Protein AF-A0A259MJJ1-F1 (afdb_monomer)

Secondary structure (DSSP, 8-state):
-EEE-TTS-EEE--GGGEEEEEEEEEE----SSS-TT---EEEEEEEEETTS-EEEEEHHHH-HHHHHHHHHHHHHHHGGGGGG-EEEES--HHHHHHHHHHHHHHHHTT-SS----STTHHHHHHHHHHHHS-EE--TTS--GGGS---------

Foldseek 3Di:
DWDQDPVRDTDDDDLLQFQEKEKEWDFDDDPVDDDPPDRDIKIWIWTAGNVRDIDIDICVVQPQVRVQVVVVVSLVVCVVVPPRYFYKYADDPVVLVVVVVVVVVVVVVVPPDDPDPCPPVCPVVVVNNVRRPIDTDDSVDDDPSRGDPPPPPPPD

Nearest PDB structures (foldseek):
  8wwc-assembly1_C  TM=3.555E-01  e=5.306E-02  synthetic construct
  5xdz-assembly1_B  TM=2.890E-01  e=6.889E-01  Danio rerio
  8chu-assembly1_A  TM=3.231E-01  e=2.048E+00  Homo sapiens
  3k44-assembly4_D  TM=4.635E-01  e=6.088E+00  Drosophila melanogaster
  8rdj-assembly1_C  TM=3.715E-01  e=3.420E+00  Sinapis alba

pLDDT: mean 71.38, std 16.47, range [35.72, 92.12]

Mean predicted aligned error: 11.44 Å

Structure (mmCIF, N/CA/C/O backbone):
data_AF-A0A259MJJ1-F1
#
_entry.id   AF-A0A259MJJ1-F1
#
loop_
_atom_site.group_PDB
_atom_site.id
_atom_site.type_symbol
_atom_site.label_atom_id
_atom_site.label_alt_id
_atom_site.label_comp_id
_atom_site.label_asym_id
_atom_site.label_entity_id
_atom_site.label_seq_id
_atom_site.pdbx_PDB_ins_code
_atom_site.Cartn_x
_atom_site.Cartn_y
_atom_site.Cartn_z
_atom_site.occupancy
_atom_site.B_iso_or_equiv
_atom_site.auth_seq_id
_atom_site.auth_comp_id
_atom_site.auth_asym_id
_atom_site.auth_atom_id
_atom_site.pdbx_PDB_model_num
ATOM 1 N N . MET A 1 1 ? -4.478 -10.445 13.476 1.00 61.88 1 MET A N 1
ATOM 2 C CA . MET A 1 1 ? -3.557 -10.811 12.379 1.00 61.88 1 MET A CA 1
ATOM 3 C C . MET A 1 1 ? -2.331 -11.440 13.010 1.00 61.88 1 MET A C 1
ATOM 5 O O . MET A 1 1 ? -1.870 -10.897 14.005 1.00 61.88 1 MET A O 1
ATOM 9 N N . CYS A 1 2 ? -1.877 -12.592 12.520 1.00 58.44 2 CYS A N 1
ATOM 10 C CA . CYS A 1 2 ? -0.657 -13.238 13.004 1.00 58.44 2 CYS A CA 1
ATOM 11 C C . CYS A 1 2 ? 0.483 -12.864 12.054 1.00 58.44 2 CYS A C 1
ATOM 13 O O . CYS A 1 2 ? 0.348 -13.081 10.852 1.00 58.44 2 CYS A O 1
ATOM 15 N N . PHE A 1 3 ? 1.551 -12.262 12.569 1.00 60.22 3 PHE A N 1
ATOM 16 C CA . PHE A 1 3 ? 2.788 -12.049 11.820 1.00 60.22 3 PHE A CA 1
ATOM 17 C C . PHE A 1 3 ? 3.810 -13.052 12.321 1.00 60.22 3 PHE A C 1
ATOM 19 O O . PHE A 1 3 ? 4.054 -13.102 13.524 1.00 60.22 3 PHE A O 1
ATOM 26 N N . VAL A 1 4 ? 4.393 -13.834 11.421 1.00 53.94 4 VAL A N 1
ATOM 27 C CA . VAL A 1 4 ? 5.519 -14.714 11.735 1.00 53.94 4 VAL A CA 1
ATOM 28 C C . VAL A 1 4 ? 6.764 -14.032 11.188 1.00 53.94 4 VAL A C 1
ATOM 30 O O . VAL A 1 4 ? 6.799 -13.694 10.007 1.00 53.94 4 VAL A O 1
ATOM 33 N N . ASN A 1 5 ? 7.740 -13.747 12.048 1.00 58.28 5 ASN A N 1
ATOM 34 C CA . ASN A 1 5 ? 9.033 -13.249 11.582 1.00 58.28 5 ASN A CA 1
ATOM 35 C C . ASN A 1 5 ? 9.926 -14.410 11.108 1.00 58.28 5 ASN A C 1
ATOM 37 O O . ASN A 1 5 ? 9.636 -15.574 11.377 1.00 58.28 5 ASN A O 1
ATOM 41 N N . GLU A 1 6 ? 11.048 -14.093 10.461 1.00 52.56 6 GLU A N 1
ATOM 42 C CA . GLU A 1 6 ? 12.028 -15.086 9.983 1.00 52.56 6 GLU A CA 1
ATOM 43 C C . GLU A 1 6 ? 12.601 -15.971 11.109 1.00 52.56 6 GLU A C 1
ATOM 45 O O . GLU A 1 6 ? 13.047 -17.084 10.863 1.00 52.56 6 GLU A O 1
ATOM 50 N N . GLY A 1 7 ? 12.520 -15.523 12.367 1.00 56.09 7 GLY A N 1
ATOM 51 C CA . GLY A 1 7 ? 12.887 -16.300 13.554 1.00 56.09 7 GLY A CA 1
ATOM 52 C C . GLY A 1 7 ? 11.782 -17.217 14.097 1.00 56.09 7 GLY A C 1
ATOM 53 O O . GLY A 1 7 ? 11.883 -17.653 15.244 1.00 56.09 7 GLY A O 1
ATOM 54 N N . GLY A 1 8 ? 10.698 -17.449 13.348 1.00 53.09 8 GLY A N 1
ATOM 55 C CA . GLY A 1 8 ? 9.585 -18.322 13.744 1.00 53.09 8 GLY A CA 1
ATOM 56 C C . GLY A 1 8 ? 8.708 -17.771 14.874 1.00 53.09 8 GLY A C 1
ATOM 57 O O . GLY A 1 8 ? 7.828 -18.470 15.379 1.00 53.09 8 GLY A O 1
ATOM 58 N N . ARG A 1 9 ? 8.912 -16.516 15.293 1.00 53.12 9 ARG A N 1
ATOM 59 C CA . ARG A 1 9 ? 8.113 -15.894 16.351 1.00 53.12 9 ARG A CA 1
ATOM 60 C C . ARG A 1 9 ? 6.836 -15.332 15.751 1.00 53.12 9 ARG A C 1
ATOM 62 O O . ARG A 1 9 ? 6.870 -14.414 14.932 1.00 53.12 9 ARG A O 1
ATOM 69 N N . SER A 1 10 ? 5.710 -15.874 16.197 1.00 64.06 10 SER A N 1
ATOM 70 C CA . SER A 1 10 ? 4.382 -15.388 15.851 1.00 64.06 10 SER A CA 1
ATOM 71 C C . SER A 1 10 ? 3.934 -14.295 16.820 1.00 64.06 10 SER A C 1
ATOM 73 O O . SER A 1 10 ? 3.793 -14.545 18.018 1.00 64.06 10 SER A O 1
ATOM 75 N N . ALA A 1 11 ? 3.655 -13.099 16.315 1.00 63.25 11 ALA A N 1
ATOM 76 C CA . ALA A 1 11 ? 3.008 -12.039 17.075 1.00 63.25 11 ALA A CA 1
ATOM 77 C C . ALA A 1 11 ? 1.569 -11.856 16.582 1.00 63.25 11 ALA A C 1
ATOM 79 O O . ALA A 1 11 ? 1.322 -11.562 15.408 1.00 63.25 11 ALA A O 1
ATOM 80 N N . VAL A 1 12 ? 0.600 -12.007 17.489 1.00 73.62 12 VAL A N 1
ATOM 81 C CA . VAL A 1 12 ? -0.801 -11.693 17.199 1.00 73.62 12 VAL A CA 1
ATOM 82 C C . VAL A 1 12 ? -1.029 -10.212 17.458 1.00 73.62 12 VAL A C 1
ATOM 84 O O . VAL A 1 12 ? -1.004 -9.741 18.593 1.00 73.62 12 VAL A O 1
ATOM 87 N N . MET A 1 13 ? -1.282 -9.466 16.388 1.00 78.19 13 MET A N 1
ATOM 88 C CA . MET A 1 13 ? -1.592 -8.047 16.460 1.00 78.19 13 MET A CA 1
ATOM 89 C C . MET A 1 13 ? -3.092 -7.809 16.230 1.00 78.19 13 MET A C 1
ATOM 91 O O . MET A 1 13 ? -3.643 -8.262 15.211 1.00 78.19 13 MET A O 1
ATOM 95 N N . PRO A 1 14 ? -3.776 -7.076 17.129 1.00 81.31 14 PRO A N 1
ATOM 96 C CA . PRO A 1 14 ? -5.159 -6.680 16.914 1.00 81.31 14 PRO A CA 1
ATOM 97 C C . PRO A 1 14 ? -5.252 -5.593 15.834 1.00 81.31 14 PRO A C 1
ATOM 99 O O . PRO A 1 14 ? -4.477 -4.636 15.818 1.00 81.31 14 PRO A O 1
ATOM 102 N N . PHE A 1 15 ? -6.249 -5.705 14.951 1.00 81.81 15 PHE A N 1
ATOM 103 C CA . PHE A 1 15 ? -6.476 -4.747 13.859 1.00 81.81 15 PHE A CA 1
ATOM 104 C C . PHE A 1 15 ? -6.764 -3.320 14.354 1.00 81.81 15 PHE A C 1
ATOM 106 O O . PHE A 1 15 ? -6.472 -2.357 13.653 1.00 81.81 15 PHE A O 1
ATOM 113 N N . SER A 1 16 ? -7.266 -3.167 15.584 1.00 81.56 16 SER A N 1
ATOM 114 C CA . SER A 1 16 ? -7.509 -1.870 16.229 1.00 81.56 16 SER A CA 1
ATOM 115 C C . SER A 1 16 ? -6.242 -1.033 16.447 1.00 81.56 16 SER A C 1
ATOM 117 O O . SER A 1 16 ? -6.337 0.188 16.583 1.00 81.56 16 SER A O 1
ATOM 119 N N . ARG A 1 17 ? -5.053 -1.655 16.455 1.00 85.00 17 ARG A N 1
ATOM 120 C CA . ARG A 1 17 ? -3.769 -0.939 16.544 1.00 85.00 17 ARG A CA 1
ATOM 121 C C . ARG A 1 17 ? -3.358 -0.284 15.226 1.00 85.00 17 ARG A C 1
ATOM 123 O O . ARG A 1 17 ? -2.512 0.608 15.244 1.00 85.00 17 ARG A O 1
ATOM 130 N N . ILE A 1 18 ? -3.950 -0.675 14.097 1.00 87.50 18 ILE A N 1
ATOM 131 C CA . ILE A 1 18 ? -3.617 -0.121 12.782 1.00 87.50 18 ILE A CA 1
ATOM 132 C C . ILE A 1 18 ? -4.275 1.253 12.636 1.00 87.50 18 ILE A C 1
ATOM 134 O O . ILE A 1 18 ? -5.495 1.389 12.677 1.00 87.50 18 ILE A O 1
ATOM 138 N N . ARG A 1 19 ? -3.460 2.291 12.441 1.00 90.06 19 ARG A N 1
ATOM 139 C CA . ARG A 1 19 ? -3.911 3.674 12.207 1.00 90.06 19 ARG A CA 1
ATOM 140 C C . ARG A 1 19 ? -3.816 4.092 10.746 1.00 90.06 19 ARG A C 1
ATOM 142 O O . ARG A 1 19 ? -4.464 5.059 10.339 1.00 90.06 19 ARG A O 1
ATOM 149 N N . GLY A 1 20 ? -3.008 3.403 9.952 1.00 88.75 20 GLY A N 1
ATOM 150 C CA . GLY A 1 20 ? -2.884 3.700 8.535 1.00 88.75 20 GLY A CA 1
ATOM 151 C C . GLY A 1 20 ? -2.398 2.517 7.725 1.00 88.75 20 GLY A C 1
ATOM 152 O O . GLY A 1 20 ? -1.648 1.684 8.224 1.00 88.75 20 GLY A O 1
ATOM 153 N N . VAL A 1 21 ? -2.831 2.497 6.472 1.00 90.38 21 VAL A N 1
ATOM 154 C CA . VAL A 1 21 ? -2.387 1.559 5.446 1.00 90.38 21 VAL A CA 1
ATOM 155 C C . VAL A 1 21 ? -1.919 2.390 4.264 1.00 90.38 21 VAL A C 1
ATOM 157 O O . VAL A 1 21 ? -2.668 3.244 3.770 1.00 90.38 21 VAL A O 1
ATOM 160 N N . ARG A 1 22 ? -0.685 2.160 3.826 1.00 92.12 22 ARG A N 1
ATOM 161 C CA . ARG A 1 22 ? -0.156 2.711 2.588 1.00 92.12 22 ARG A CA 1
ATOM 162 C C . ARG A 1 22 ? 0.204 1.592 1.622 1.00 92.12 22 ARG A C 1
ATOM 164 O O . ARG A 1 22 ? 0.862 0.644 2.017 1.00 92.12 22 ARG A O 1
ATOM 171 N N . LEU A 1 23 ? -0.200 1.749 0.367 1.00 91.38 23 LEU A N 1
ATOM 172 C CA . LEU A 1 23 ? 0.197 0.878 -0.737 1.00 91.38 23 LEU A CA 1
ATOM 173 C C . LEU A 1 23 ? 1.050 1.678 -1.723 1.00 91.38 23 LEU A C 1
ATOM 175 O O . LEU A 1 23 ? 0.682 2.811 -2.032 1.00 91.38 23 LEU A O 1
ATOM 179 N N . PHE A 1 24 ? 2.153 1.126 -2.207 1.00 89.81 24 PHE A N 1
ATOM 180 C CA . PHE A 1 24 ? 3.000 1.731 -3.243 1.00 89.81 24 PHE A CA 1
ATOM 181 C C . PHE A 1 24 ? 3.746 0.634 -4.009 1.00 89.81 24 PHE A C 1
ATOM 183 O O . PHE A 1 24 ? 3.685 -0.530 -3.614 1.00 89.81 24 PHE A O 1
ATOM 190 N N . CYS A 1 25 ? 4.403 0.976 -5.111 1.00 85.31 25 CYS A N 1
ATOM 191 C CA . CYS A 1 25 ? 5.206 0.033 -5.882 1.00 85.31 25 CYS A CA 1
ATOM 192 C C . CYS A 1 25 ? 6.563 0.644 -6.221 1.00 85.31 25 CYS A C 1
ATOM 194 O O . CYS A 1 25 ? 6.680 1.854 -6.380 1.00 85.31 25 CYS A O 1
ATOM 196 N N . GLU A 1 26 ? 7.586 -0.184 -6.343 1.00 79.44 26 GLU A N 1
ATOM 197 C CA . GLU A 1 26 ? 8.892 0.233 -6.848 1.00 79.44 26 GLU A CA 1
ATOM 198 C C . GLU A 1 26 ? 9.314 -0.742 -7.940 1.00 79.44 26 GLU A C 1
ATOM 200 O O . GLU A 1 26 ? 8.991 -1.930 -7.894 1.00 79.44 26 GLU A O 1
ATOM 205 N N . GLU A 1 27 ? 9.996 -0.236 -8.955 1.00 72.31 27 GLU A N 1
ATOM 206 C CA . GLU A 1 27 ? 10.603 -1.081 -9.974 1.00 72.31 27 GLU A CA 1
ATOM 207 C C . GLU A 1 27 ? 11.938 -1.581 -9.420 1.00 72.31 27 GLU A C 1
ATOM 209 O O . GLU A 1 27 ? 12.784 -0.778 -9.028 1.00 72.31 27 GLU A O 1
ATOM 214 N N . SER A 1 28 ? 12.110 -2.904 -9.335 1.00 60.72 28 SER A N 1
ATOM 215 C CA . SER A 1 28 ? 13.415 -3.487 -9.018 1.00 60.72 28 SER A CA 1
ATOM 216 C C . SER A 1 28 ? 14.394 -3.100 -10.122 1.00 60.72 28 SER A C 1
ATOM 218 O O . SER A 1 28 ? 14.044 -3.204 -11.299 1.00 60.72 28 SER A O 1
ATOM 220 N N . GLU A 1 29 ? 15.593 -2.648 -9.742 1.00 53.16 29 GLU A N 1
ATOM 221 C CA . GLU A 1 29 ? 16.610 -2.135 -10.662 1.00 53.16 29 GLU A CA 1
ATOM 222 C C . GLU A 1 29 ? 16.749 -3.001 -11.918 1.00 53.16 29 GLU A C 1
ATOM 224 O O . GLU A 1 29 ? 16.855 -4.228 -11.851 1.00 53.16 29 GLU A O 1
ATOM 229 N N . ARG A 1 30 ? 16.766 -2.316 -13.069 1.00 47.28 30 ARG A N 1
ATOM 230 C CA . ARG A 1 30 ? 17.137 -2.862 -14.373 1.00 47.28 30 ARG A CA 1
ATOM 231 C C . ARG A 1 30 ? 18.449 -3.629 -14.218 1.00 47.28 30 ARG A C 1
ATOM 233 O O . ARG A 1 30 ? 19.513 -3.015 -14.142 1.00 47.28 30 ARG A O 1
ATOM 240 N N . SER A 1 31 ? 18.415 -4.960 -14.249 1.00 38.47 31 SER A N 1
ATOM 241 C CA . SER A 1 31 ? 19.603 -5.689 -14.673 1.00 38.47 31 SER A CA 1
ATOM 242 C C . SER A 1 31 ? 19.892 -5.221 -16.099 1.00 38.47 31 SER A C 1
ATOM 244 O O . SER A 1 31 ? 19.099 -5.462 -17.005 1.00 38.47 31 SER A O 1
ATOM 246 N N . ASN A 1 32 ? 21.010 -4.516 -16.299 1.00 40.31 32 ASN A N 1
ATOM 247 C CA . ASN A 1 32 ? 21.452 -3.950 -17.587 1.00 40.31 32 ASN A CA 1
ATOM 248 C C . ASN A 1 32 ? 21.640 -4.990 -18.712 1.00 40.31 32 ASN A C 1
ATOM 250 O O . ASN A 1 32 ? 22.036 -4.647 -19.821 1.00 40.31 32 ASN A O 1
ATOM 254 N N . TYR A 1 33 ? 21.322 -6.252 -18.447 1.00 39.75 33 TYR A N 1
ATOM 255 C CA . TYR A 1 33 ? 21.268 -7.339 -19.399 1.00 39.75 33 TYR A CA 1
ATOM 256 C C . TYR A 1 33 ? 19.994 -8.129 -19.101 1.00 39.75 33 TYR A C 1
ATOM 258 O O . TYR A 1 33 ? 19.923 -8.760 -18.053 1.00 39.75 33 TYR A O 1
ATOM 266 N N . ILE A 1 34 ? 18.999 -8.028 -19.990 1.00 40.66 34 ILE A N 1
ATOM 267 C CA . ILE A 1 34 ? 17.888 -8.959 -20.292 1.00 40.66 34 ILE A CA 1
ATOM 268 C C . ILE A 1 34 ? 16.623 -8.157 -20.663 1.00 40.66 34 ILE A C 1
ATOM 270 O O . ILE A 1 34 ? 16.281 -7.146 -20.062 1.00 40.66 34 ILE A O 1
ATOM 274 N N . SER A 1 35 ? 16.006 -8.609 -21.753 1.00 39.47 35 SER A N 1
ATOM 275 C CA . SER A 1 35 ? 14.768 -8.213 -22.427 1.00 39.47 35 SER A CA 1
ATOM 276 C C . SER A 1 35 ? 13.779 -7.306 -21.672 1.00 39.47 35 SER A C 1
ATOM 278 O O . SER A 1 35 ? 13.393 -7.573 -20.540 1.00 39.47 35 SER A O 1
ATOM 280 N N . ARG A 1 36 ? 13.238 -6.309 -22.398 1.00 43.78 36 ARG A N 1
ATOM 281 C CA . ARG A 1 36 ? 12.165 -5.350 -22.022 1.00 43.78 36 ARG A CA 1
ATOM 282 C C . ARG A 1 36 ? 10.874 -5.952 -21.410 1.00 43.78 36 ARG A C 1
ATOM 284 O O . ARG A 1 36 ? 9.956 -5.199 -21.113 1.00 43.78 36 ARG A O 1
ATOM 291 N N . GLY A 1 37 ? 10.774 -7.272 -21.248 1.00 42.84 37 GLY A N 1
ATOM 292 C CA . GLY A 1 37 ? 9.612 -7.969 -20.687 1.00 42.84 37 GLY A CA 1
ATOM 293 C C . GLY A 1 37 ? 9.650 -8.209 -19.172 1.00 42.84 37 GLY A C 1
ATOM 294 O O . GLY A 1 37 ? 8.594 -8.450 -18.598 1.00 42.84 37 GLY A O 1
ATOM 295 N N . ASP A 1 38 ? 10.813 -8.096 -18.516 1.00 44.47 38 ASP A N 1
ATOM 296 C CA . ASP A 1 38 ? 11.005 -8.584 -17.136 1.00 44.47 38 ASP A CA 1
ATOM 297 C C . ASP A 1 38 ? 11.325 -7.477 -16.113 1.00 44.47 38 ASP A C 1
ATOM 299 O O . ASP A 1 38 ? 12.065 -7.688 -15.150 1.00 44.47 38 ASP A O 1
ATOM 303 N N . ILE A 1 39 ? 10.756 -6.275 -16.271 1.00 54.69 39 ILE A N 1
ATOM 304 C CA . ILE A 1 39 ? 10.800 -5.280 -15.186 1.00 54.69 39 ILE A CA 1
ATOM 305 C C . ILE A 1 39 ? 9.933 -5.815 -14.041 1.00 54.69 39 ILE A C 1
ATOM 307 O O . ILE A 1 39 ? 8.700 -5.805 -14.095 1.00 54.69 39 ILE A O 1
ATOM 311 N N . SER A 1 40 ? 10.576 -6.330 -12.994 1.00 64.75 40 SER A N 1
ATOM 312 C CA . SER A 1 40 ? 9.864 -6.849 -11.832 1.00 64.75 40 SER A CA 1
ATOM 313 C C . SER A 1 40 ? 9.428 -5.692 -10.928 1.00 64.75 40 SER A C 1
ATOM 315 O O . SER A 1 40 ? 10.174 -5.178 -10.098 1.00 64.75 40 SER A O 1
ATOM 317 N N . THR A 1 41 ? 8.179 -5.255 -11.095 1.00 74.62 41 THR A N 1
ATOM 318 C CA . THR A 1 41 ? 7.542 -4.331 -10.151 1.00 74.62 41 THR A CA 1
ATOM 319 C C . THR A 1 41 ? 7.322 -5.038 -8.814 1.00 74.62 41 THR A C 1
ATOM 321 O O . THR A 1 41 ? 6.644 -6.072 -8.738 1.00 74.62 41 THR A O 1
ATOM 324 N N . ILE A 1 42 ? 7.880 -4.473 -7.747 1.00 82.62 42 ILE A N 1
ATOM 325 C CA . ILE A 1 42 ? 7.677 -4.912 -6.370 1.00 82.62 42 ILE A CA 1
ATOM 326 C C . ILE A 1 42 ? 6.577 -4.049 -5.756 1.00 82.62 42 ILE A C 1
ATOM 328 O O . ILE A 1 42 ? 6.635 -2.822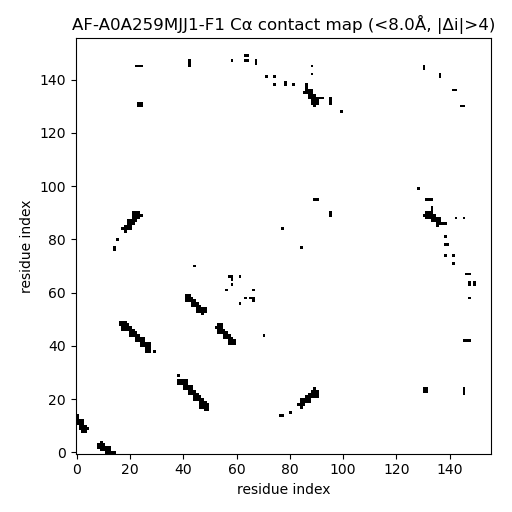 -5.777 1.00 82.62 42 ILE A O 1
ATOM 332 N N . PHE A 1 43 ? 5.560 -4.691 -5.191 1.00 85.69 43 PHE A N 1
ATOM 333 C CA . PHE A 1 43 ? 4.454 -4.021 -4.514 1.00 85.69 43 PHE A CA 1
ATOM 334 C C . PHE A 1 43 ? 4.684 -4.034 -3.008 1.00 85.69 43 PHE A C 1
ATOM 336 O O . PHE A 1 43 ? 5.085 -5.052 -2.444 1.00 85.69 43 PHE A O 1
ATOM 343 N N . PHE A 1 44 ? 4.387 -2.917 -2.354 1.00 87.75 44 PHE A N 1
ATOM 344 C CA . PHE A 1 44 ? 4.613 -2.716 -0.931 1.00 87.75 44 PHE A CA 1
ATOM 345 C C . PHE A 1 44 ? 3.341 -2.303 -0.200 1.00 87.75 44 PHE A C 1
ATOM 347 O O . PHE A 1 44 ? 2.577 -1.445 -0.653 1.00 87.75 44 PHE A O 1
ATOM 354 N N . CYS A 1 45 ? 3.163 -2.876 0.988 1.00 89.88 45 CYS A N 1
ATOM 355 C CA . CYS A 1 45 ? 2.125 -2.527 1.941 1.00 89.88 45 CYS A CA 1
ATOM 356 C C . CYS A 1 45 ? 2.773 -2.087 3.261 1.00 89.88 45 CYS A C 1
ATOM 358 O O . CYS A 1 45 ? 3.311 -2.901 4.009 1.00 89.88 45 CYS A O 1
ATOM 360 N N . GLU A 1 46 ? 2.692 -0.793 3.564 1.00 91.19 46 GLU A N 1
ATOM 361 C CA . GLU A 1 46 ? 3.136 -0.195 4.825 1.00 91.19 46 GLU A CA 1
ATOM 362 C C . GLU A 1 46 ? 1.938 -0.072 5.782 1.00 91.19 46 GLU A C 1
ATOM 364 O O . GLU A 1 46 ? 0.959 0.633 5.512 1.00 91.19 46 GLU A O 1
ATOM 369 N N . LEU A 1 47 ? 2.023 -0.732 6.934 1.00 90.44 47 LEU A N 1
ATOM 370 C CA . LEU A 1 47 ? 1.065 -0.623 8.030 1.00 90.44 47 LEU A CA 1
ATOM 371 C C . LEU A 1 47 ? 1.640 0.284 9.107 1.00 90.44 47 LEU A C 1
ATOM 373 O O . LEU A 1 47 ? 2.705 0.013 9.658 1.00 90.44 47 LEU A O 1
ATOM 377 N N . ARG A 1 48 ? 0.912 1.344 9.452 1.00 89.75 48 ARG A N 1
ATOM 378 C CA . ARG A 1 48 ? 1.290 2.250 10.538 1.00 89.75 48 ARG A CA 1
ATOM 379 C C . ARG A 1 48 ? 0.474 1.952 11.783 1.00 89.75 48 ARG A C 1
ATOM 381 O O . ARG A 1 48 ? -0.758 2.044 11.754 1.00 89.75 48 ARG A O 1
ATOM 388 N N . LEU A 1 49 ? 1.164 1.662 12.876 1.00 89.62 49 LEU A N 1
ATOM 389 C CA . LEU A 1 49 ? 0.572 1.297 14.154 1.00 89.62 49 LEU A CA 1
ATOM 390 C C . LEU A 1 49 ? 0.398 2.503 15.088 1.00 89.62 49 LEU A C 1
ATOM 392 O O . LEU A 1 49 ? 0.879 3.617 14.840 1.00 89.62 49 LEU A O 1
ATOM 396 N N . SER A 1 50 ? -0.366 2.298 16.159 1.00 86.31 50 SER A N 1
ATOM 397 C CA . SER A 1 50 ? -0.709 3.325 17.143 1.00 86.31 50 SER A CA 1
ATOM 398 C C . SER A 1 50 ? 0.470 3.837 17.961 1.00 86.31 50 SER A C 1
ATOM 400 O O . SER A 1 50 ? 0.480 5.009 18.338 1.00 86.31 50 SER A O 1
ATOM 402 N N . ASP A 1 51 ? 1.449 2.974 18.187 1.00 87.69 51 ASP A N 1
ATOM 403 C CA . ASP A 1 51 ? 2.719 3.195 18.886 1.00 87.69 51 ASP A CA 1
ATOM 404 C C . ASP A 1 51 ? 3.809 3.795 17.979 1.00 87.69 51 ASP A C 1
ATOM 406 O O . ASP A 1 51 ? 4.968 3.873 18.367 1.00 87.69 51 ASP A O 1
ATOM 410 N N . ARG A 1 52 ? 3.433 4.265 16.780 1.00 83.06 52 ARG A N 1
ATOM 411 C CA . ARG A 1 52 ? 4.333 4.790 15.739 1.00 83.06 52 ARG A CA 1
ATOM 412 C C . ARG A 1 52 ? 5.229 3.740 15.082 1.00 83.06 52 ARG A C 1
ATOM 414 O O . ARG A 1 52 ? 6.002 4.129 14.209 1.00 83.06 52 ARG A O 1
ATOM 421 N N . GLN A 1 53 ? 5.084 2.456 15.403 1.00 87.38 53 GLN A N 1
ATOM 422 C CA . GLN A 1 53 ? 5.767 1.402 14.662 1.00 87.38 53 GLN A CA 1
ATOM 423 C C . GLN A 1 53 ? 5.203 1.282 13.240 1.00 87.38 53 GLN A C 1
ATOM 425 O O . GLN A 1 53 ? 4.032 1.591 12.970 1.00 87.38 53 GLN A O 1
ATOM 430 N N . THR A 1 54 ? 6.057 0.849 12.319 1.00 87.31 54 THR A N 1
ATOM 431 C CA . THR A 1 54 ? 5.717 0.623 10.914 1.00 87.31 54 THR A CA 1
ATOM 432 C C . THR A 1 54 ? 6.109 -0.786 10.517 1.00 87.31 54 THR A C 1
ATOM 434 O O . THR A 1 54 ? 7.258 -1.175 10.697 1.00 87.31 54 THR A O 1
ATOM 437 N N . ILE A 1 55 ? 5.156 -1.531 9.965 1.00 87.25 55 ILE A N 1
ATOM 438 C CA . ILE A 1 55 ? 5.392 -2.854 9.383 1.00 87.25 55 ILE A CA 1
ATOM 439 C C . ILE A 1 55 ? 5.366 -2.686 7.868 1.00 87.25 55 ILE A C 1
ATOM 441 O O . ILE A 1 55 ? 4.411 -2.116 7.338 1.00 87.25 55 ILE A O 1
ATOM 445 N N . LEU A 1 56 ? 6.398 -3.169 7.183 1.00 86.38 56 LEU A N 1
ATOM 446 C CA . LEU A 1 56 ? 6.487 -3.155 5.727 1.00 86.38 56 LEU A CA 1
ATOM 447 C C . LEU A 1 56 ? 6.396 -4.587 5.206 1.00 86.38 56 LEU A C 1
ATOM 449 O O . LEU A 1 56 ? 7.097 -5.470 5.690 1.00 86.38 56 LEU A O 1
ATOM 453 N N . LEU A 1 57 ? 5.526 -4.805 4.227 1.00 85.38 57 LEU A N 1
ATOM 454 C CA . LEU A 1 57 ? 5.349 -6.086 3.552 1.00 85.38 57 LEU A CA 1
ATOM 455 C C . LEU A 1 57 ? 5.580 -5.879 2.062 1.00 85.38 57 LEU A C 1
ATOM 457 O O . LEU A 1 57 ? 5.010 -4.948 1.493 1.00 85.38 57 LEU A O 1
ATOM 461 N N . SER A 1 58 ? 6.381 -6.739 1.439 1.00 84.00 58 SER A N 1
ATOM 462 C CA . SER A 1 58 ? 6.672 -6.683 0.006 1.00 84.00 58 SER A CA 1
ATOM 463 C C . SER A 1 58 ? 6.129 -7.916 -0.719 1.00 84.00 58 SER A C 1
ATOM 465 O O . SER A 1 58 ? 6.093 -9.023 -0.173 1.00 84.00 58 SER A O 1
ATOM 467 N N . SER A 1 59 ? 5.724 -7.742 -1.976 1.00 80.38 59 SER A N 1
ATOM 468 C CA . SER A 1 59 ? 5.285 -8.848 -2.831 1.00 80.38 59 SER A CA 1
ATOM 469 C C . SER A 1 59 ? 6.411 -9.816 -3.181 1.00 80.38 59 SER A C 1
ATOM 471 O O . SER A 1 59 ? 6.124 -10.942 -3.572 1.00 80.38 59 SER A O 1
ATOM 473 N N . ASN A 1 60 ? 7.671 -9.391 -3.061 1.00 77.06 60 ASN A N 1
ATOM 474 C CA . ASN A 1 60 ? 8.829 -10.249 -3.296 1.00 77.06 60 ASN A CA 1
ATOM 475 C C . ASN A 1 60 ? 8.976 -11.300 -2.182 1.00 77.06 60 ASN A C 1
ATOM 477 O O . ASN A 1 60 ? 9.192 -12.471 -2.458 1.00 77.06 60 ASN A O 1
ATOM 481 N N . MET A 1 61 ? 8.761 -10.898 -0.925 1.00 68.38 61 MET A N 1
ATOM 482 C CA . MET A 1 61 ? 8.833 -11.806 0.228 1.00 68.38 61 MET A CA 1
ATOM 483 C C . MET A 1 61 ? 7.633 -12.755 0.311 1.00 68.38 61 MET A C 1
ATOM 485 O O . MET A 1 61 ? 7.784 -13.912 0.683 1.00 68.38 61 MET A O 1
ATOM 489 N N . ALA A 1 62 ? 6.432 -12.264 -0.007 1.00 63.09 62 ALA A N 1
ATOM 490 C CA . ALA A 1 62 ? 5.206 -13.049 0.123 1.00 63.09 62 ALA A CA 1
ATOM 491 C C . ALA A 1 62 ? 4.830 -13.826 -1.150 1.00 63.09 62 ALA A C 1
ATOM 493 O O . ALA A 1 62 ? 4.051 -14.765 -1.072 1.00 63.09 62 ALA A O 1
ATOM 494 N N . GLY A 1 63 ? 5.326 -13.433 -2.325 1.00 74.00 63 GLY A N 1
ATOM 495 C CA . GLY A 1 63 ? 4.775 -13.853 -3.614 1.00 74.00 63 GLY A CA 1
ATOM 496 C C . GLY A 1 63 ? 3.557 -13.012 -4.030 1.00 74.00 63 GLY A C 1
ATOM 497 O O . GLY A 1 63 ? 2.768 -12.547 -3.204 1.00 74.00 63 GLY A O 1
ATOM 498 N N . ARG A 1 64 ? 3.388 -12.796 -5.344 1.00 76.62 64 ARG A N 1
ATOM 499 C CA . ARG A 1 64 ? 2.385 -11.865 -5.910 1.00 76.62 64 ARG A CA 1
ATOM 500 C C . ARG A 1 64 ? 0.939 -12.203 -5.521 1.00 76.62 64 ARG A C 1
ATOM 502 O O . ARG A 1 64 ? 0.192 -11.310 -5.125 1.00 76.62 64 ARG A O 1
ATOM 509 N N . TYR A 1 65 ? 0.564 -13.480 -5.603 1.00 78.56 65 TYR A N 1
ATOM 510 C CA . TYR A 1 65 ? -0.778 -13.965 -5.258 1.00 78.56 65 TYR A CA 1
ATOM 511 C C . TYR A 1 65 ? -1.096 -1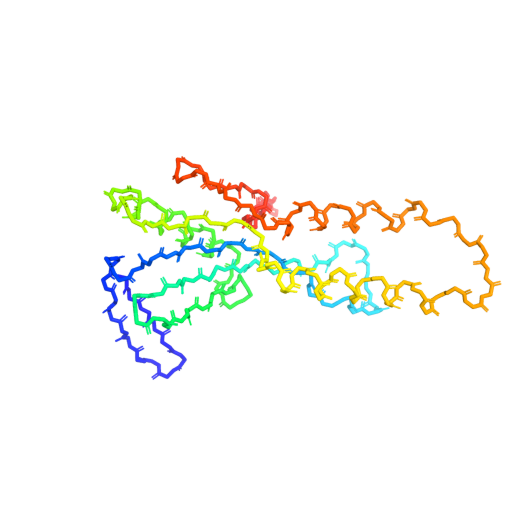3.756 -3.776 1.00 78.56 65 TYR A C 1
ATOM 513 O O . TYR A 1 65 ? -2.057 -13.073 -3.432 1.00 78.56 65 TYR A O 1
ATOM 521 N N . LEU A 1 66 ? -0.218 -14.254 -2.902 1.00 78.81 66 LEU A N 1
ATOM 522 C CA . LEU A 1 66 ? -0.381 -14.156 -1.452 1.00 78.81 66 LEU A CA 1
ATOM 523 C C . LEU A 1 66 ? -0.393 -12.700 -0.977 1.00 78.81 66 LEU A C 1
ATOM 525 O O . LEU A 1 66 ? -1.170 -12.347 -0.092 1.00 78.81 66 LEU A O 1
ATOM 529 N N . TYR A 1 67 ? 0.410 -11.832 -1.597 1.00 83.75 67 TYR A N 1
ATOM 530 C CA . TYR A 1 67 ? 0.374 -10.397 -1.328 1.00 83.75 67 TYR A CA 1
ATOM 531 C C . TYR A 1 67 ? -0.990 -9.783 -1.669 1.00 83.75 67 TYR A C 1
ATOM 533 O O . TYR A 1 67 ? -1.554 -9.032 -0.867 1.00 83.75 67 TYR A O 1
ATOM 541 N N . ARG A 1 68 ? -1.546 -10.102 -2.843 1.00 84.12 68 ARG A N 1
ATOM 542 C CA . ARG A 1 68 ? -2.854 -9.589 -3.269 1.00 84.12 68 ARG A CA 1
ATOM 543 C C . ARG A 1 68 ? -3.960 -10.035 -2.316 1.00 84.12 68 ARG A C 1
ATOM 545 O O . ARG A 1 68 ? -4.719 -9.183 -1.846 1.00 84.12 68 ARG A O 1
ATOM 552 N N . ASP A 1 69 ? -4.008 -11.322 -1.988 1.00 85.00 69 ASP A N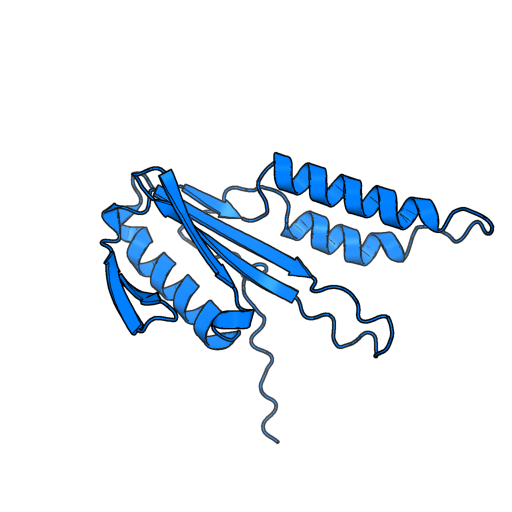 1
ATOM 553 C CA . ASP A 1 69 ? -5.005 -11.882 -1.071 1.00 85.00 69 ASP A CA 1
ATOM 554 C C . ASP A 1 69 ? -4.871 -11.272 0.325 1.00 85.00 69 ASP A C 1
ATOM 556 O O . ASP A 1 69 ? -5.862 -10.856 0.933 1.00 85.00 69 ASP A O 1
ATOM 560 N N . PHE A 1 70 ? -3.636 -11.110 0.805 1.00 86.25 70 PHE A N 1
ATOM 561 C CA . PHE A 1 70 ? -3.352 -10.438 2.067 1.00 86.25 70 PHE A CA 1
ATOM 562 C C . PHE A 1 70 ? -3.896 -9.004 2.089 1.00 86.25 70 PHE A C 1
ATOM 564 O O . PHE A 1 70 ? -4.599 -8.628 3.030 1.00 86.25 70 PHE A O 1
ATOM 571 N N . VAL A 1 71 ? -3.603 -8.192 1.066 1.00 87.38 71 VAL A N 1
ATOM 572 C CA . VAL A 1 71 ? -4.041 -6.786 1.014 1.00 87.38 71 VAL A CA 1
ATOM 573 C C . VAL A 1 71 ? -5.565 -6.686 0.939 1.00 87.38 71 VAL A C 1
ATOM 575 O O . VAL A 1 71 ? -6.154 -5.807 1.585 1.00 87.38 71 VAL A O 1
ATOM 578 N N . GLN A 1 72 ? -6.211 -7.583 0.191 1.00 88.19 72 GLN A N 1
ATOM 579 C CA . GLN A 1 72 ? -7.669 -7.646 0.089 1.00 88.19 72 GLN A CA 1
ATOM 580 C C . GLN A 1 72 ? -8.314 -8.037 1.425 1.00 88.19 72 GLN A C 1
ATOM 582 O O . GLN A 1 72 ? -9.210 -7.331 1.899 1.00 88.19 72 GLN A O 1
ATOM 587 N N . LEU A 1 73 ? -7.820 -9.092 2.078 1.00 86.81 73 LEU A N 1
ATOM 588 C CA . LEU A 1 73 ? -8.299 -9.530 3.392 1.00 86.81 73 LEU A CA 1
ATOM 589 C C . LEU A 1 73 ? -8.077 -8.457 4.462 1.00 86.81 73 LEU A C 1
ATOM 591 O O . LEU A 1 73 ? -8.975 -8.170 5.259 1.00 86.81 73 LEU A O 1
ATOM 595 N N . LEU A 1 74 ? -6.905 -7.819 4.466 1.00 88.12 74 LEU A N 1
ATOM 596 C CA . LEU A 1 74 ? -6.593 -6.704 5.356 1.00 88.12 74 LEU A CA 1
ATOM 597 C C . 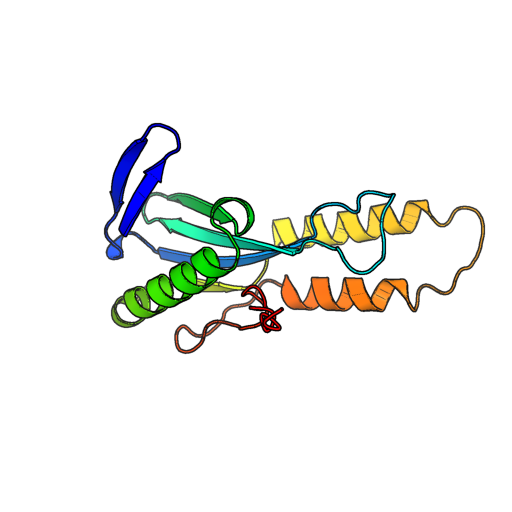LEU A 1 74 ? -7.608 -5.566 5.175 1.00 88.12 74 LEU A C 1
ATOM 599 O O . LEU A 1 74 ? -8.134 -5.051 6.163 1.00 88.12 74 LEU A O 1
ATOM 603 N N . HIS A 1 75 ? -7.923 -5.198 3.932 1.00 87.38 75 HIS A N 1
ATOM 604 C CA . HIS A 1 75 ? -8.933 -4.180 3.646 1.00 87.38 75 HIS A CA 1
ATOM 605 C C . HIS A 1 75 ? -10.304 -4.555 4.185 1.00 87.38 75 HIS A C 1
ATOM 607 O O . HIS A 1 75 ? -10.889 -3.774 4.936 1.00 87.38 75 HIS A O 1
ATOM 613 N N . GLN A 1 76 ? -10.794 -5.749 3.853 1.00 87.12 76 GLN A N 1
ATOM 614 C CA . GLN A 1 76 ? -12.104 -6.228 4.298 1.00 87.12 76 GLN A CA 1
ATOM 615 C C . GLN A 1 76 ? -12.235 -6.190 5.825 1.00 87.12 76 GLN A C 1
ATOM 617 O O . GLN A 1 76 ? -13.280 -5.810 6.350 1.00 87.12 76 GLN A O 1
ATOM 622 N N . ARG A 1 77 ? -11.157 -6.509 6.552 1.00 84.81 77 ARG A N 1
ATOM 623 C CA . ARG A 1 77 ? -11.131 -6.476 8.022 1.00 84.81 77 ARG A CA 1
ATOM 624 C C . ARG A 1 77 ? -11.027 -5.065 8.606 1.00 84.81 77 ARG A C 1
ATOM 626 O O . ARG A 1 77 ? -11.551 -4.832 9.693 1.00 84.81 77 ARG A O 1
ATOM 633 N N . LEU A 1 78 ? -10.385 -4.120 7.919 1.00 85.38 78 LEU A N 1
ATOM 634 C CA . LEU A 1 78 ? -10.237 -2.736 8.393 1.00 85.38 78 LEU A CA 1
ATOM 635 C C . LEU A 1 78 ? -11.420 -1.831 8.027 1.00 85.38 78 LEU A C 1
ATOM 637 O O . LEU A 1 78 ? -11.670 -0.842 8.718 1.00 85.38 78 LEU A O 1
ATOM 641 N N . VAL A 1 79 ? -12.175 -2.172 6.982 1.00 83.88 79 VAL A N 1
ATOM 642 C CA . VAL A 1 79 ? -13.413 -1.491 6.571 1.00 83.88 79 VAL A CA 1
ATOM 643 C C . VAL A 1 79 ? -14.424 -1.313 7.718 1.00 83.88 79 VAL A C 1
ATOM 645 O O . VAL A 1 79 ? -14.859 -0.183 7.927 1.00 83.88 79 VAL A O 1
ATOM 648 N N . PRO A 1 80 ? -14.785 -2.326 8.522 1.00 81.31 80 PRO A N 1
ATOM 649 C CA . PRO A 1 80 ? -15.719 -2.124 9.634 1.00 81.31 80 PRO A CA 1
ATOM 650 C C . PRO A 1 80 ? -15.143 -1.249 10.766 1.00 81.31 80 PRO A C 1
ATOM 652 O O . PRO A 1 80 ? -15.889 -0.632 11.519 1.00 81.31 80 PRO A O 1
ATOM 655 N N . ILE A 1 81 ? -13.814 -1.117 10.856 1.00 80.50 81 ILE A N 1
ATOM 656 C CA . ILE A 1 81 ? -13.092 -0.343 11.889 1.00 80.50 81 ILE A CA 1
ATOM 657 C C . ILE A 1 81 ? -12.886 1.133 11.444 1.00 80.50 81 ILE A C 1
ATOM 659 O O . ILE A 1 81 ? -12.294 1.949 12.152 1.00 80.50 81 ILE A O 1
ATOM 663 N N . ARG A 1 82 ? -13.425 1.505 10.269 1.00 64.06 82 ARG A N 1
ATOM 664 C CA . ARG A 1 82 ? -13.220 2.726 9.455 1.00 64.06 82 ARG A CA 1
ATOM 665 C C . ARG A 1 82 ? -12.984 4.064 10.152 1.00 64.06 82 ARG A C 1
ATOM 667 O O . ARG A 1 82 ? -12.297 4.903 9.576 1.00 64.06 82 ARG A O 1
ATOM 674 N N . ARG A 1 83 ? -13.539 4.316 11.342 1.00 64.25 83 ARG A N 1
ATOM 675 C CA . ARG A 1 83 ? -13.638 5.675 11.913 1.00 64.25 83 ARG A CA 1
ATOM 676 C C . ARG A 1 83 ? -12.296 6.396 12.123 1.00 64.25 83 ARG A C 1
ATOM 678 O O . ARG A 1 83 ? -12.310 7.612 12.279 1.00 64.25 83 ARG A O 1
ATOM 685 N N . ARG A 1 84 ? -11.143 5.708 12.133 1.00 69.50 84 ARG A N 1
ATOM 686 C CA . ARG A 1 84 ? -9.826 6.343 12.385 1.00 69.50 84 ARG A CA 1
ATOM 687 C C . ARG A 1 84 ? -8.683 5.921 11.452 1.00 69.50 84 ARG A C 1
ATOM 689 O O . ARG A 1 84 ? -7.567 6.410 11.628 1.00 69.50 84 ARG A O 1
ATOM 696 N N . ILE A 1 85 ? -8.926 5.047 10.475 1.00 84.00 85 ILE A N 1
ATOM 697 C CA . ILE A 1 85 ? -7.853 4.446 9.665 1.00 84.00 85 ILE A CA 1
ATOM 698 C C . ILE A 1 85 ? -7.613 5.272 8.400 1.00 84.00 85 ILE A C 1
ATOM 700 O O . ILE A 1 85 ? -8.537 5.576 7.647 1.00 84.00 85 ILE A O 1
ATOM 704 N N . ARG A 1 86 ? -6.354 5.644 8.154 1.00 88.31 86 ARG A N 1
ATOM 705 C CA . ARG A 1 86 ? -5.953 6.421 6.972 1.00 88.31 86 ARG A CA 1
ATOM 706 C C . ARG A 1 86 ? -5.462 5.497 5.857 1.00 88.31 86 ARG A C 1
ATOM 708 O O . ARG A 1 86 ? -4.387 4.922 5.986 1.00 88.31 86 ARG A O 1
ATOM 715 N N . PHE A 1 87 ? -6.197 5.437 4.751 1.00 88.31 87 PHE A N 1
ATOM 716 C CA . PHE A 1 87 ? -5.809 4.704 3.542 1.00 88.31 87 PHE A CA 1
ATOM 717 C C . PHE A 1 87 ? -5.118 5.638 2.540 1.00 88.31 87 PHE A C 1
ATOM 719 O O . PHE A 1 87 ? -5.658 6.692 2.175 1.00 88.31 87 PHE A O 1
ATOM 726 N N . ARG A 1 88 ? -3.893 5.295 2.134 1.00 89.88 88 ARG A N 1
ATOM 727 C CA . ARG A 1 88 ? -3.085 6.087 1.193 1.00 89.88 88 ARG A CA 1
ATOM 728 C C . ARG A 1 88 ? -2.445 5.207 0.124 1.00 89.88 88 ARG A C 1
ATOM 730 O O . ARG A 1 88 ? -1.974 4.123 0.418 1.00 89.88 88 ARG A O 1
ATOM 737 N N . GLY A 1 89 ? -2.432 5.677 -1.111 1.00 88.88 89 GLY A N 1
ATOM 738 C CA . GLY A 1 89 ? -1.665 5.109 -2.213 1.00 88.88 89 GLY A CA 1
ATOM 739 C C . GLY A 1 89 ? -0.436 5.970 -2.495 1.00 8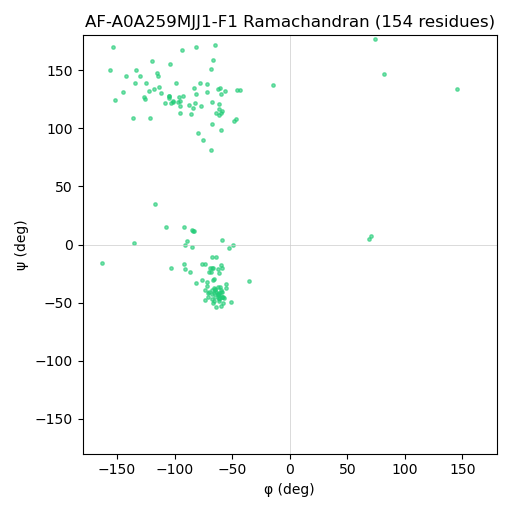8.88 89 GLY A C 1
ATOM 740 O O . GLY A 1 89 ? -0.449 7.169 -2.186 1.00 88.88 89 GLY A O 1
ATOM 741 N N . GLY A 1 90 ? 0.588 5.359 -3.073 1.00 87.94 90 GLY A N 1
ATOM 742 C CA . GLY A 1 90 ? 1.849 5.997 -3.420 1.00 87.94 90 GLY A CA 1
ATOM 743 C C . GLY A 1 90 ? 2.751 6.295 -2.221 1.00 87.94 90 GLY A C 1
ATOM 744 O O . GLY A 1 90 ? 2.389 6.078 -1.057 1.00 87.94 90 GLY A O 1
ATOM 745 N N . LEU A 1 91 ? 3.934 6.823 -2.525 1.00 85.12 91 LEU A N 1
ATOM 746 C CA . LEU A 1 91 ? 5.022 7.106 -1.586 1.00 85.12 91 LEU A CA 1
ATOM 747 C C . LEU A 1 91 ? 4.659 8.199 -0.549 1.00 85.12 91 LEU A C 1
ATOM 749 O O . LEU A 1 91 ? 3.596 8.836 -0.599 1.00 85.12 91 LEU A O 1
ATOM 753 N N . LYS A 1 92 ? 5.512 8.427 0.465 1.00 86.00 92 LYS A N 1
ATOM 754 C CA . LYS A 1 92 ? 5.421 9.660 1.289 1.00 86.00 92 LYS A CA 1
ATOM 755 C C . LYS A 1 92 ? 5.782 10.857 0.412 1.00 86.00 92 LYS A C 1
ATOM 757 O O . LYS A 1 92 ? 6.454 10.694 -0.587 1.00 86.00 92 LYS A O 1
ATOM 762 N N . CYS A 1 93 ? 5.364 12.071 0.780 1.00 84.94 93 CYS A N 1
ATOM 763 C CA . CYS A 1 93 ? 5.730 13.250 -0.014 1.00 84.94 93 CYS A CA 1
ATOM 764 C C . CYS A 1 93 ? 7.251 13.432 -0.111 1.00 84.94 93 CYS A C 1
ATOM 766 O O . CYS A 1 93 ? 7.737 13.734 -1.188 1.00 84.94 93 CYS A O 1
ATOM 768 N N . LEU A 1 94 ? 7.983 13.217 0.989 1.00 85.25 94 LEU A N 1
ATOM 769 C CA . LEU A 1 94 ? 9.446 13.303 0.998 1.00 85.25 94 LEU A CA 1
ATOM 770 C C . LEU A 1 94 ? 10.072 12.196 0.145 1.00 85.25 94 LEU A C 1
ATOM 772 O O . LEU A 1 94 ? 10.840 12.504 -0.755 1.00 85.25 94 LEU A O 1
ATOM 776 N N . ASP A 1 95 ? 9.663 10.943 0.357 1.00 82.94 95 ASP A N 1
ATOM 777 C CA . ASP A 1 95 ? 10.138 9.799 -0.430 1.00 82.94 95 ASP A CA 1
ATOM 778 C C . ASP A 1 95 ? 9.818 9.971 -1.924 1.00 82.94 95 ASP A C 1
ATOM 780 O O . ASP A 1 95 ? 10.651 9.690 -2.770 1.00 82.94 95 ASP A O 1
ATOM 784 N N . PHE A 1 96 ? 8.638 10.504 -2.258 1.00 83.56 96 PHE A N 1
ATOM 785 C CA . PHE A 1 96 ? 8.236 10.802 -3.631 1.00 83.56 96 PHE A CA 1
ATOM 786 C C . PHE A 1 96 ? 9.117 11.885 -4.250 1.00 83.56 96 PHE A C 1
ATOM 788 O O . PHE A 1 96 ? 9.553 11.722 -5.378 1.00 83.56 96 PHE A O 1
ATOM 795 N N . ILE A 1 97 ? 9.397 12.976 -3.529 1.00 81.94 97 ILE A N 1
ATOM 796 C CA . ILE A 1 97 ? 10.308 14.025 -4.010 1.00 81.94 97 ILE A CA 1
ATOM 797 C C . ILE A 1 97 ? 11.710 13.446 -4.221 1.00 81.94 97 ILE A C 1
ATOM 799 O O . ILE A 1 97 ? 12.296 13.681 -5.270 1.00 81.94 97 ILE A O 1
ATOM 803 N N . GLY A 1 98 ? 12.224 12.660 -3.271 1.00 79.88 98 GLY A N 1
ATOM 804 C CA . GLY A 1 98 ? 13.515 11.984 -3.411 1.00 79.88 98 GLY A CA 1
ATOM 805 C C . GLY A 1 98 ? 13.550 11.058 -4.626 1.00 79.88 98 GLY A C 1
ATOM 806 O O . GLY A 1 98 ? 14.478 11.128 -5.424 1.00 79.88 98 GLY A O 1
ATOM 807 N N . TRP A 1 99 ? 12.495 10.268 -4.822 1.00 77.31 99 TRP A N 1
ATOM 808 C CA . TRP A 1 99 ? 12.335 9.381 -5.972 1.00 77.31 99 TRP A CA 1
ATOM 809 C C . TRP A 1 99 ? 12.295 10.155 -7.300 1.00 77.31 99 TRP A C 1
ATOM 811 O O . TRP A 1 99 ? 12.990 9.797 -8.246 1.00 77.31 99 TRP A O 1
ATOM 821 N N . VAL A 1 100 ? 11.562 11.275 -7.352 1.00 77.56 100 VAL A N 1
ATOM 822 C CA . VAL A 1 100 ? 11.523 12.175 -8.521 1.00 77.56 100 VAL A CA 1
ATOM 823 C C . VAL A 1 100 ? 12.909 12.753 -8.815 1.00 77.56 100 VAL A C 1
ATOM 825 O O . VAL A 1 100 ? 13.341 12.758 -9.965 1.00 77.56 100 VAL A O 1
ATOM 828 N N . LEU A 1 101 ? 13.613 13.236 -7.789 1.00 77.75 101 LEU A N 1
ATOM 829 C CA . LEU A 1 101 ? 14.941 13.833 -7.940 1.00 77.75 101 LEU A CA 1
ATOM 830 C C . LEU A 1 101 ? 15.978 12.809 -8.416 1.00 77.75 101 LEU A C 1
ATOM 832 O O . LEU A 1 101 ? 16.792 13.142 -9.273 1.00 77.75 101 LEU A O 1
ATOM 836 N N . LEU A 1 102 ? 15.920 11.568 -7.926 1.00 72.81 102 LEU A N 1
ATOM 837 C CA . LEU A 1 102 ? 16.773 10.471 -8.397 1.00 72.81 102 LEU A CA 1
ATOM 838 C C . LEU A 1 102 ? 16.504 10.122 -9.872 1.00 72.81 102 LEU A C 1
ATOM 840 O O . LEU A 1 102 ? 17.450 9.926 -10.639 1.00 72.81 102 LEU A O 1
ATOM 844 N N . GLY A 1 103 ? 15.237 10.114 -10.301 1.00 67.88 103 GLY A N 1
ATOM 845 C CA . GLY A 1 103 ? 14.871 9.939 -11.714 1.00 67.88 103 GLY A CA 1
ATOM 846 C C . GLY A 1 103 ? 15.405 11.062 -12.614 1.00 67.88 103 GLY A C 1
ATOM 847 O O . GLY A 1 103 ? 15.986 10.814 -13.670 1.00 67.88 103 GLY A O 1
ATOM 848 N N . ILE A 1 104 ? 15.306 12.318 -12.168 1.00 67.88 104 ILE A N 1
ATOM 849 C CA . ILE A 1 104 ? 15.865 13.466 -12.905 1.00 67.88 104 ILE A CA 1
ATOM 850 C C . ILE A 1 104 ? 17.398 13.398 -12.954 1.00 67.88 104 ILE A C 1
ATOM 852 O O . ILE A 1 104 ? 18.002 13.671 -13.990 1.00 67.88 104 ILE A O 1
ATOM 856 N N . TRP A 1 105 ? 18.051 13.028 -11.853 1.00 63.97 105 TRP A N 1
ATOM 857 C CA . TRP A 1 105 ? 19.511 12.979 -11.788 1.00 63.97 105 TRP A CA 1
ATOM 858 C C . TRP A 1 105 ? 20.097 11.875 -12.680 1.00 63.97 105 TRP A C 1
ATOM 860 O O . TRP A 1 105 ? 21.048 12.121 -13.422 1.00 63.97 105 TRP A O 1
ATOM 870 N N . SER A 1 106 ? 19.484 10.688 -12.677 1.00 60.94 106 SER A N 1
ATOM 871 C CA . SER A 1 106 ? 19.897 9.563 -13.528 1.00 60.94 106 SER A CA 1
ATOM 872 C C . SER A 1 106 ? 19.689 9.833 -15.025 1.00 60.94 106 SER A C 1
ATOM 874 O O . SER A 1 106 ? 20.552 9.490 -15.833 1.00 60.94 106 SER A O 1
ATOM 8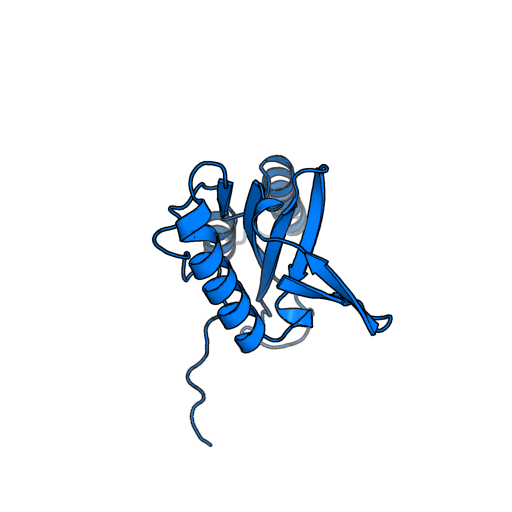76 N N . SER A 1 107 ? 18.604 10.517 -15.404 1.00 58.94 107 SER A N 1
ATOM 877 C CA . SER A 1 107 ? 18.359 10.928 -16.796 1.00 58.94 107 SER A CA 1
ATOM 878 C C . SER A 1 107 ? 19.285 12.062 -17.260 1.00 58.94 107 SER A C 1
ATOM 880 O O . SER A 1 107 ? 19.707 12.080 -18.416 1.00 58.94 107 SER A O 1
ATOM 882 N N . SER A 1 108 ? 19.686 12.964 -16.359 1.00 53.06 108 SER A N 1
ATOM 883 C CA . SER A 1 108 ? 20.589 14.087 -16.669 1.00 53.06 108 SER A CA 1
ATOM 884 C C . SER A 1 108 ? 22.035 13.654 -16.955 1.00 53.06 108 SER A C 1
ATOM 886 O O . SER A 1 108 ? 22.751 14.352 -17.668 1.00 53.06 108 SER A O 1
ATOM 888 N N . PHE A 1 109 ? 22.481 12.494 -16.462 1.00 49.19 109 PHE A N 1
ATOM 889 C CA . PHE A 1 109 ? 23.831 11.976 -16.740 1.00 49.19 109 PHE A CA 1
ATOM 890 C C . PHE A 1 109 ? 24.003 11.427 -18.168 1.00 49.19 109 PHE A C 1
ATOM 892 O O . PHE A 1 109 ? 25.129 11.298 -18.645 1.00 49.19 109 PHE A O 1
ATOM 899 N N . GLN A 1 110 ? 22.908 11.149 -18.883 1.00 49.75 110 GLN A N 1
ATOM 900 C CA . GLN A 1 110 ? 22.952 10.698 -20.281 1.00 49.75 110 GLN A CA 1
ATOM 901 C C . GLN A 1 110 ? 23.032 11.858 -21.292 1.00 49.75 110 GLN A C 1
ATOM 903 O O . GLN A 1 110 ? 23.158 11.624 -22.492 1.00 49.75 110 GLN A O 1
ATOM 908 N N . PHE A 1 111 ? 23.008 13.113 -20.828 1.00 47.62 111 PHE A N 1
ATOM 909 C CA . PHE A 1 111 ? 22.937 14.309 -21.677 1.00 47.62 111 PHE A CA 1
ATOM 910 C C . PHE A 1 111 ? 24.269 14.801 -22.250 1.00 47.62 111 PHE A C 1
ATOM 912 O O . PHE A 1 111 ? 24.322 15.897 -22.803 1.00 47.62 111 PHE A O 1
ATOM 919 N N . ASN A 1 112 ? 25.349 14.024 -22.156 1.00 45.22 112 ASN A N 1
ATOM 920 C CA . ASN A 1 112 ? 26.673 14.536 -22.501 1.00 45.22 112 ASN A CA 1
ATOM 921 C C . ASN A 1 112 ? 27.116 14.318 -23.960 1.00 45.22 112 ASN A C 1
ATOM 923 O O . ASN A 1 112 ? 28.308 14.445 -24.230 1.00 45.22 112 ASN A O 1
ATOM 927 N N . SER A 1 113 ? 26.244 13.972 -24.926 1.00 50.06 113 SER A N 1
ATOM 928 C CA . SER A 1 113 ? 26.693 13.984 -26.345 1.00 50.06 113 SER A CA 1
ATOM 929 C C . SER A 1 113 ? 25.653 13.983 -27.469 1.00 50.06 113 SER A C 1
ATOM 931 O O . SER A 1 113 ? 26.038 14.302 -28.587 1.00 50.06 113 SER A O 1
ATOM 933 N N . TYR A 1 114 ? 24.372 13.669 -27.259 1.00 47.44 114 TYR A N 1
ATOM 934 C CA . TYR A 1 114 ? 23.396 13.685 -28.360 1.00 47.44 114 TYR A CA 1
ATOM 935 C C . TYR A 1 114 ? 22.021 14.144 -27.878 1.00 47.44 114 TYR A C 1
ATOM 937 O O . TYR A 1 114 ? 21.502 13.640 -26.884 1.00 47.44 114 TYR A O 1
ATOM 945 N N . ILE A 1 115 ? 21.421 15.094 -28.603 1.00 49.06 115 ILE A N 1
ATOM 946 C CA . ILE A 1 115 ? 20.023 15.513 -28.434 1.00 49.06 115 ILE A CA 1
ATOM 947 C C . ILE A 1 115 ? 19.146 14.344 -28.900 1.00 49.06 115 ILE A C 1
ATOM 949 O O . ILE A 1 115 ? 18.696 14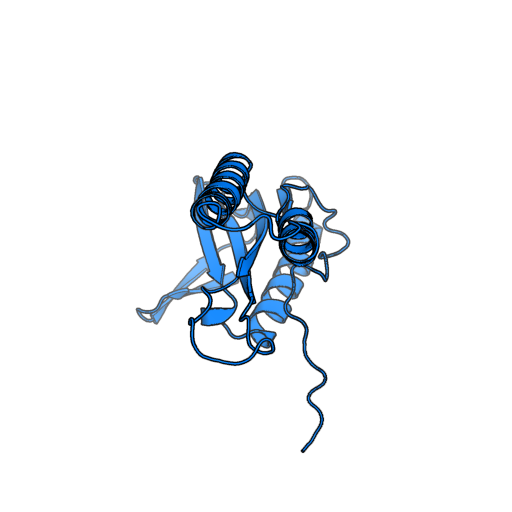.283 -30.041 1.00 49.06 115 ILE A O 1
ATOM 953 N N . VAL A 1 116 ? 18.953 13.365 -28.022 1.00 48.59 116 VAL A N 1
ATOM 954 C CA . VAL A 1 116 ? 17.935 12.330 -28.186 1.00 48.59 116 VAL A CA 1
ATOM 955 C C . VAL A 1 116 ? 16.616 12.944 -27.713 1.00 48.59 116 VAL A C 1
ATOM 957 O O . VAL A 1 116 ? 16.574 13.523 -26.623 1.00 48.59 116 VAL A O 1
ATOM 960 N N . PRO A 1 117 ? 15.525 12.874 -28.494 1.00 45.31 117 PRO A N 1
ATOM 961 C CA . PRO A 1 117 ? 14.249 13.416 -28.056 1.00 45.31 117 PRO A CA 1
ATOM 962 C C . PRO A 1 117 ? 13.807 12.678 -26.788 1.00 45.31 117 PRO A C 1
ATOM 964 O O . PRO A 1 117 ? 13.523 11.488 -26.829 1.00 45.31 117 PRO A O 1
ATOM 967 N N . LEU A 1 118 ? 13.708 13.408 -25.673 1.00 49.03 118 LEU A N 1
ATOM 968 C CA . LEU A 1 118 ? 13.233 12.990 -24.338 1.00 49.03 118 LEU A CA 1
ATOM 969 C C . LEU A 1 118 ? 11.848 12.302 -24.310 1.00 49.03 118 LEU A C 1
ATOM 971 O O . LEU A 1 118 ? 11.364 11.899 -23.255 1.00 49.03 118 LEU A O 1
ATOM 975 N N . PHE A 1 119 ? 11.167 12.185 -25.446 1.00 43.00 119 PHE A N 1
ATOM 976 C CA . PHE A 1 119 ? 9.759 11.812 -25.535 1.00 43.00 119 PHE A CA 1
ATOM 977 C C . PHE A 1 119 ? 9.413 10.341 -25.222 1.00 43.00 119 PHE A C 1
ATOM 979 O O . PHE A 1 119 ? 8.365 10.141 -24.605 1.00 43.00 119 PHE A O 1
ATOM 986 N N . PRO A 1 120 ? 10.218 9.310 -25.559 1.00 45.16 120 PRO A N 1
ATOM 987 C CA . PRO A 1 120 ? 9.866 7.931 -25.224 1.00 45.16 120 PRO A CA 1
ATOM 988 C C . PRO A 1 120 ? 10.209 7.559 -23.770 1.00 45.16 120 PRO A C 1
ATOM 990 O O . PRO A 1 120 ? 9.435 6.830 -23.150 1.00 45.16 120 PRO A O 1
ATOM 993 N N . LEU A 1 121 ? 11.282 8.117 -23.188 1.00 46.94 121 LEU A N 1
ATOM 994 C CA . LEU A 1 121 ? 11.678 7.890 -21.782 1.00 46.94 121 LEU A CA 1
ATOM 995 C C . LEU A 1 121 ? 10.658 8.457 -20.782 1.00 46.94 121 LEU A C 1
ATOM 997 O O . LEU A 1 121 ? 10.431 7.883 -19.723 1.00 46.94 121 LEU A O 1
ATOM 1001 N N . LEU A 1 122 ? 9.951 9.524 -21.162 1.00 49.09 122 LEU A N 1
ATOM 1002 C CA . LEU A 1 122 ? 8.896 10.108 -20.338 1.00 49.09 122 LEU A CA 1
ATOM 1003 C C . LEU A 1 122 ? 7.650 9.220 -20.212 1.00 49.09 122 LEU A C 1
ATOM 1005 O O . LEU A 1 122 ? 6.856 9.460 -19.313 1.00 49.09 122 LEU A O 1
ATOM 1009 N N . SER A 1 123 ? 7.401 8.248 -21.095 1.00 54.12 123 SER A N 1
ATOM 1010 C CA . SER A 1 123 ? 6.120 7.519 -21.095 1.00 54.12 123 SER A CA 1
ATOM 1011 C C . SER A 1 123 ? 5.989 6.522 -19.934 1.00 54.12 123 SER 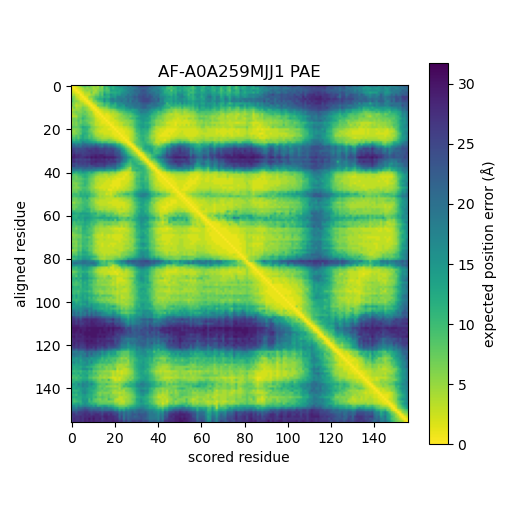A C 1
ATOM 1013 O O . SER A 1 123 ? 4.989 6.560 -19.212 1.00 54.12 123 SER A O 1
ATOM 1015 N N . GLU A 1 124 ? 7.016 5.702 -19.703 1.00 57.25 124 GLU A N 1
ATOM 1016 C CA . GLU A 1 124 ? 7.076 4.752 -18.583 1.00 57.25 124 GLU A CA 1
ATOM 1017 C C . GLU A 1 124 ? 7.264 5.478 -17.252 1.00 57.25 124 GLU A C 1
ATOM 1019 O O . GLU A 1 124 ? 6.498 5.257 -16.312 1.00 57.25 124 GLU A O 1
ATOM 1024 N N . GLU A 1 125 ? 8.180 6.450 -17.198 1.00 60.66 125 GLU A N 1
ATOM 1025 C CA . GLU A 1 125 ? 8.381 7.253 -15.993 1.00 60.66 125 GLU A CA 1
ATOM 1026 C C . GLU A 1 125 ? 7.099 7.999 -15.605 1.00 60.66 125 GLU A C 1
ATOM 1028 O O . GLU A 1 125 ? 6.729 8.014 -14.434 1.00 60.66 125 GLU A O 1
ATOM 1033 N N . ARG A 1 126 ? 6.336 8.555 -16.563 1.00 63.34 126 ARG A N 1
ATOM 1034 C CA . ARG A 1 126 ? 5.029 9.190 -16.281 1.00 63.34 126 ARG A CA 1
ATOM 1035 C C . ARG A 1 126 ? 4.015 8.219 -15.685 1.00 63.34 126 ARG A C 1
ATOM 1037 O O . ARG A 1 126 ? 3.215 8.639 -14.840 1.00 63.34 126 ARG A O 1
ATOM 1044 N N . LEU A 1 127 ? 4.010 6.958 -16.114 1.00 65.06 127 LEU A N 1
ATOM 1045 C CA . LEU A 1 127 ? 3.145 5.931 -15.532 1.00 65.06 127 LEU A CA 1
ATOM 1046 C C . LEU A 1 127 ? 3.572 5.627 -14.093 1.00 65.06 127 LEU A C 1
ATOM 1048 O O . LEU A 1 127 ? 2.722 5.689 -13.198 1.00 65.06 127 LEU A O 1
ATOM 1052 N N . ALA A 1 128 ? 4.867 5.434 -13.849 1.00 66.50 128 ALA A N 1
ATOM 1053 C CA . ALA A 1 128 ? 5.419 5.218 -12.514 1.00 66.50 128 ALA A CA 1
ATOM 1054 C C . ALA A 1 128 ? 5.179 6.428 -11.578 1.00 66.50 128 ALA A C 1
ATOM 1056 O O . ALA A 1 128 ? 4.699 6.263 -10.451 1.00 66.50 128 ALA A O 1
ATOM 1057 N N . PHE A 1 129 ? 5.352 7.665 -12.066 1.00 73.25 129 PHE A N 1
ATOM 1058 C CA . PHE A 1 129 ? 5.009 8.903 -11.348 1.00 73.25 129 PHE A CA 1
ATOM 1059 C C . PHE A 1 129 ? 3.535 8.941 -10.952 1.00 73.25 129 PHE A C 1
ATOM 1061 O O . PHE A 1 129 ? 3.186 9.314 -9.827 1.00 73.25 129 PHE A O 1
ATOM 1068 N N . ARG A 1 130 ? 2.642 8.576 -11.877 1.00 75.06 130 ARG A N 1
ATOM 1069 C CA . ARG A 1 130 ? 1.198 8.595 -11.629 1.00 75.06 130 ARG A CA 1
ATOM 1070 C C . ARG A 1 130 ? 0.792 7.539 -10.604 1.00 75.06 130 ARG A C 1
ATOM 1072 O O . ARG A 1 130 ? -0.078 7.827 -9.778 1.00 75.06 130 ARG A O 1
ATOM 1079 N N . GLN A 1 131 ? 1.397 6.356 -10.657 1.00 76.44 131 GLN A N 1
ATOM 1080 C CA . GLN A 1 131 ? 1.112 5.252 -9.741 1.00 76.44 131 GLN A CA 1
ATOM 1081 C C . GLN A 1 131 ? 1.624 5.539 -8.321 1.00 76.44 131 GLN A C 1
ATOM 1083 O O . GLN A 1 131 ? 0.890 5.314 -7.356 1.00 76.44 131 GLN A O 1
ATOM 1088 N N . ASN A 1 132 ? 2.817 6.131 -8.187 1.00 82.38 132 ASN A N 1
ATOM 1089 C CA . ASN A 1 132 ? 3.449 6.399 -6.891 1.00 82.38 132 ASN A CA 1
ATOM 1090 C C . ASN A 1 132 ? 3.142 7.762 -6.270 1.00 82.38 132 ASN A C 1
ATOM 1092 O O . ASN A 1 132 ? 3.589 8.047 -5.153 1.00 82.38 132 ASN A O 1
ATOM 1096 N N . ARG A 1 133 ? 2.340 8.603 -6.931 1.00 83.62 133 ARG A N 1
ATOM 1097 C CA . ARG A 1 133 ? 1.940 9.898 -6.376 1.00 83.62 133 ARG A CA 1
ATOM 1098 C C . ARG A 1 133 ? 1.193 9.717 -5.043 1.00 83.62 133 ARG A C 1
ATOM 1100 O O . ARG A 1 133 ? 0.188 9.001 -5.005 1.00 83.62 133 ARG A O 1
ATOM 1107 N N . PRO A 1 134 ? 1.583 10.437 -3.971 1.00 86.69 134 PRO A N 1
ATOM 1108 C CA . PRO A 1 134 ? 0.894 10.368 -2.689 1.00 86.69 134 PRO A CA 1
ATOM 1109 C C . PRO A 1 134 ? -0.583 10.758 -2.839 1.00 86.69 134 PRO A C 1
ATOM 1111 O O . PRO A 1 134 ? -0.913 11.908 -3.144 1.00 86.69 134 PRO A O 1
ATOM 1114 N N . ARG A 1 135 ? -1.500 9.819 -2.597 1.00 88.19 135 ARG A N 1
ATOM 1115 C CA . ARG A 1 135 ? -2.945 10.047 -2.745 1.00 88.19 135 ARG A CA 1
ATOM 1116 C C . ARG A 1 135 ? -3.732 9.339 -1.650 1.00 88.19 135 ARG A C 1
ATOM 1118 O O . ARG A 1 135 ? -3.375 8.257 -1.211 1.00 88.19 135 ARG A O 1
ATOM 1125 N N . ARG A 1 136 ? -4.837 9.928 -1.190 1.00 88.50 136 ARG A N 1
ATOM 1126 C CA . ARG A 1 136 ? -5.813 9.215 -0.344 1.00 88.50 136 ARG A CA 1
ATOM 1127 C C 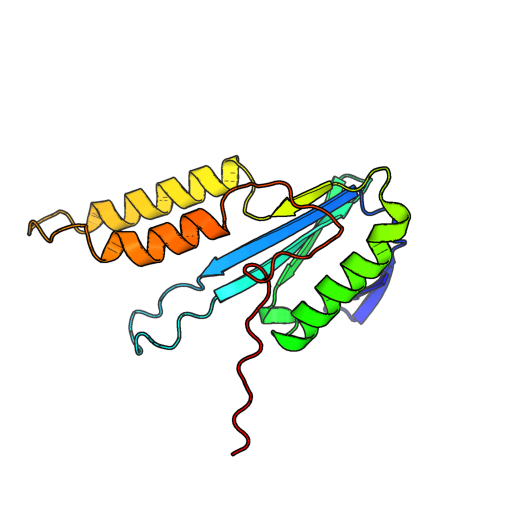. ARG A 1 136 ? -6.756 8.415 -1.240 1.00 88.50 136 ARG A C 1
ATOM 1129 O O . ARG A 1 136 ? -7.254 8.971 -2.218 1.00 88.50 136 ARG A O 1
ATOM 1136 N N . TYR A 1 137 ? -7.029 7.159 -0.903 1.00 85.19 137 TYR A N 1
ATOM 1137 C CA . TYR A 1 137 ? -8.060 6.371 -1.582 1.00 85.19 137 TYR A CA 1
ATOM 1138 C C . TYR A 1 137 ? -9.140 5.930 -0.596 1.00 85.19 137 TYR A C 1
ATOM 1140 O O . TYR A 1 137 ? -8.942 5.949 0.621 1.00 85.19 137 TYR A O 1
ATOM 1148 N N . ARG A 1 138 ? -10.325 5.625 -1.131 1.00 80.50 138 ARG A N 1
ATOM 1149 C CA . ARG A 1 138 ? -11.471 5.236 -0.314 1.00 80.50 138 ARG A CA 1
ATOM 1150 C C . ARG A 1 138 ? -11.329 3.777 0.124 1.00 80.50 138 ARG A C 1
ATOM 1152 O O . ARG A 1 138 ? -11.003 2.942 -0.711 1.00 80.50 138 ARG A O 1
ATOM 1159 N N . PRO A 1 139 ? -11.661 3.446 1.379 1.00 75.75 139 PRO A N 1
ATOM 1160 C CA . PRO A 1 139 ? -11.630 2.067 1.867 1.00 75.75 139 PRO A CA 1
ATOM 1161 C C . PRO A 1 139 ? -12.635 1.146 1.163 1.00 75.75 139 PRO A C 1
ATOM 1163 O O . PRO A 1 139 ? -12.602 -0.059 1.374 1.00 75.75 139 PRO A O 1
ATOM 1166 N N . ASP A 1 140 ? -13.558 1.702 0.373 1.00 79.19 140 ASP A N 1
ATOM 1167 C CA . ASP A 1 140 ? -14.558 0.956 -0.399 1.00 79.19 140 ASP A CA 1
ATOM 1168 C C . ASP A 1 140 ? -13.930 0.150 -1.542 1.00 79.19 140 ASP A C 1
ATOM 1170 O O . ASP A 1 140 ? -14.527 -0.813 -2.013 1.00 79.19 140 ASP A O 1
ATOM 1174 N N . ARG A 1 141 ? -12.740 0.547 -2.012 1.00 79.94 141 ARG A N 1
ATOM 1175 C CA . ARG A 1 141 ? -12.092 -0.092 -3.156 1.00 79.94 141 ARG A CA 1
ATOM 1176 C C . ARG A 1 141 ? -10.578 0.024 -3.063 1.00 79.94 141 ARG A C 1
ATOM 1178 O O . ARG A 1 141 ? -10.036 1.127 -3.001 1.00 79.94 141 ARG A O 1
ATOM 1185 N N . VAL A 1 142 ? -9.899 -1.119 -3.118 1.00 82.62 142 VAL A N 1
ATOM 1186 C CA . VAL A 1 142 ? -8.443 -1.151 -3.272 1.00 82.62 142 VAL A CA 1
ATOM 1187 C C . VAL A 1 142 ? -8.098 -0.721 -4.703 1.00 82.62 142 VAL A C 1
ATOM 1189 O O . VAL A 1 142 ? -8.719 -1.210 -5.649 1.00 82.62 142 VAL A O 1
ATOM 1192 N N . PRO A 1 143 ? -7.155 0.210 -4.902 1.00 81.62 143 PRO A N 1
ATOM 1193 C CA . PRO A 1 143 ? -6.694 0.575 -6.237 1.00 81.62 143 PRO A CA 1
ATOM 1194 C C . PRO A 1 143 ? -6.002 -0.613 -6.924 1.00 81.62 143 PRO A C 1
ATOM 1196 O O . PRO A 1 143 ? -4.915 -1.006 -6.515 1.00 81.62 143 PRO A O 1
ATOM 1199 N N . ASN A 1 144 ? -6.612 -1.146 -7.991 1.00 82.56 144 ASN A N 1
ATOM 1200 C CA . ASN A 1 144 ? -6.083 -2.295 -8.744 1.00 82.56 144 ASN A CA 1
ATOM 1201 C C . ASN A 1 144 ? -4.655 -2.072 -9.262 1.00 82.56 144 ASN A C 1
ATOM 1203 O O . ASN A 1 144 ? -3.869 -3.001 -9.262 1.00 82.56 144 ASN A O 1
ATOM 1207 N N . PHE A 1 145 ? -4.305 -0.838 -9.634 1.00 78.56 145 PHE A N 1
ATOM 1208 C CA . PHE A 1 145 ? -2.967 -0.485 -10.124 1.00 78.56 145 PHE A CA 1
ATOM 1209 C C . PHE A 1 145 ? -1.857 -0.575 -9.057 1.00 78.56 145 PHE A C 1
ATOM 1211 O O . PHE A 1 145 ? -0.690 -0.450 -9.396 1.00 78.56 145 PHE A O 1
ATOM 1218 N N . LEU A 1 146 ? -2.203 -0.747 -7.772 1.00 81.06 146 LEU A N 1
ATOM 1219 C CA . LEU A 1 146 ? -1.252 -0.994 -6.671 1.00 81.06 146 LEU A CA 1
ATOM 1220 C C . LEU A 1 146 ? -1.310 -2.443 -6.174 1.00 81.06 146 LEU A C 1
ATOM 1222 O O . LEU A 1 146 ? -0.832 -2.752 -5.080 1.00 81.06 146 LEU A O 1
ATOM 1226 N N . LEU A 1 147 ? -1.935 -3.320 -6.953 1.00 82.44 147 LEU A N 1
ATOM 1227 C CA . LEU A 1 147 ? -1.925 -4.754 -6.742 1.00 82.44 147 LEU A CA 1
ATOM 1228 C C . LEU A 1 147 ? -1.175 -5.396 -7.909 1.00 82.44 147 LEU A C 1
ATOM 1230 O O . LEU A 1 147 ? -1.303 -4.918 -9.035 1.00 82.44 147 LEU A O 1
ATOM 1234 N N . PRO A 1 148 ? -0.424 -6.479 -7.666 1.00 77.12 148 PRO A N 1
ATOM 1235 C CA . PRO A 1 148 ? 0.176 -7.225 -8.752 1.00 77.12 148 PRO A CA 1
ATOM 1236 C C . PRO A 1 148 ? -0.917 -7.761 -9.675 1.00 77.12 148 PRO A C 1
ATOM 1238 O O . PRO A 1 148 ? -1.922 -8.331 -9.217 1.00 77.12 148 PRO A O 1
ATOM 1241 N N . ASP A 1 149 ? -0.691 -7.596 -10.977 1.00 72.12 149 ASP A N 1
ATOM 1242 C CA . ASP A 1 149 ? -1.482 -8.287 -11.975 1.00 72.12 149 ASP A CA 1
ATOM 1243 C C . ASP A 1 149 ? -1.285 -9.782 -11.764 1.00 72.12 149 ASP A C 1
ATOM 1245 O O . ASP A 1 149 ? -0.178 -10.328 -11.772 1.00 72.12 149 ASP A O 1
ATOM 1249 N N . VAL A 1 150 ? -2.409 -10.435 -11.509 1.00 62.12 150 VAL A N 1
ATOM 1250 C CA . VAL A 1 150 ? -2.506 -11.875 -11.605 1.00 62.12 150 VAL A CA 1
ATOM 1251 C C . VAL A 1 150 ? -2.538 -12.109 -13.099 1.00 62.12 150 VAL A C 1
ATOM 1253 O O . VAL A 1 150 ? -3.601 -12.001 -13.709 1.00 62.12 150 VAL A O 1
ATOM 1256 N N . GLY A 1 151 ? -1.360 -12.279 -13.704 1.00 54.12 151 GLY A N 1
ATOM 1257 C CA . GLY A 1 151 ? -1.288 -12.731 -15.083 1.00 54.12 151 GLY A CA 1
ATOM 1258 C C . GLY A 1 151 ? -2.249 -13.904 -15.219 1.00 54.12 151 GLY A C 1
ATOM 1259 O O . GLY A 1 151 ? -2.289 -14.771 -14.343 1.00 54.12 151 GLY A O 1
ATOM 1260 N N . THR A 1 152 ? -3.076 -13.891 -16.261 1.00 40.38 152 THR A N 1
ATOM 1261 C CA . THR A 1 152 ? -3.733 -15.108 -16.723 1.00 40.38 152 THR A CA 1
ATOM 1262 C C . THR A 1 152 ? -2.649 -16.169 -16.778 1.00 40.38 152 THR A C 1
ATOM 1264 O O . THR A 1 152 ? -1.743 -16.074 -17.602 1.00 40.38 152 THR A O 1
ATOM 1267 N N . VAL A 1 153 ? -2.682 -17.120 -15.847 1.00 42.03 153 VAL A N 1
ATOM 1268 C CA . VAL A 1 153 ? -1.942 -18.362 -16.001 1.00 42.03 153 VAL A CA 1
ATOM 1269 C C . VAL A 1 153 ? -2.531 -18.946 -17.272 1.00 42.03 153 VAL A C 1
ATOM 1271 O O . VAL A 1 153 ? -3.655 -19.437 -17.248 1.00 42.03 153 VAL A O 1
ATOM 1274 N N . THR A 1 154 ? -1.860 -18.766 -18.405 1.00 35.72 154 THR A N 1
ATOM 1275 C CA . THR A 1 154 ? -2.150 -19.563 -19.587 1.00 35.72 154 THR A CA 1
ATOM 1276 C C . THR A 1 154 ? -1.842 -20.986 -19.134 1.00 35.72 154 THR A C 1
ATOM 1278 O O . THR A 1 154 ? -0.684 -21.243 -18.789 1.00 35.72 154 THR A O 1
ATOM 1281 N N . PRO A 1 155 ? -2.839 -21.878 -18.981 1.00 37.09 155 PRO A N 1
ATOM 1282 C CA . PRO A 1 155 ? -2.523 -23.274 -18.742 1.00 37.09 155 PRO A CA 1
ATOM 1283 C C . PRO A 1 155 ? -1.632 -23.736 -19.899 1.00 37.09 155 PRO A C 1
ATOM 1285 O O . PRO A 1 155 ? -1.888 -23.380 -21.052 1.00 37.09 155 PRO A O 1
ATOM 1288 N N . ALA A 1 156 ? -0.542 -24.407 -19.529 1.00 38.38 156 ALA A N 1
ATOM 1289 C CA . ALA A 1 156 ? 0.445 -24.968 -20.442 1.00 38.38 156 ALA A CA 1
ATOM 1290 C C . ALA A 1 156 ? -0.187 -25.947 -21.440 1.00 38.38 156 ALA A C 1
ATOM 1292 O O . ALA A 1 156 ? -1.192 -26.598 -21.067 1.00 38.38 156 ALA A O 1
#

Solvent-accessible surface area (backbone atoms only — not comparable to full-atom values): 9333 Å² total; per-residue (Å²): 88,76,47,69,47,97,84,73,51,70,47,79,45,65,71,87,43,50,38,28,42,33,32,25,64,48,72,52,77,81,59,95,74,74,65,99,84,68,76,51,69,37,35,36,42,38,38,32,35,75,86,72,50,72,50,78,47,46,22,78,83,57,35,54,66,55,37,44,52,48,56,51,52,52,42,66,64,45,48,85,62,48,92,70,50,46,48,32,35,17,39,53,72,65,58,37,51,51,53,51,50,51,54,52,54,62,58,58,71,66,64,82,80,61,95,65,78,68,68,70,70,46,55,61,51,50,51,52,52,65,61,27,42,64,38,78,53,58,83,91,54,82,64,65,92,62,41,69,81,76,69,81,77,72,79,129

Radius of gyration: 18.19 Å; Cα contacts (8 Å, |Δi|>4): 182; chains: 1; bounding box: 42×40×47 Å

Sequence (156 aa):
MCFVNEGGRSAVMPFSRIRGVRLFCEESERSNYISRGDISTIFFCELRLSDRQTILLSSNMAGRYLYRDFVQLLHQRLVPIRRRIRFRGGLKCLDFIGWVLLGIWSSSFQFNSYIVPLFPLLSEERLAFRQNRPRRYRPDRVPNFLLPDVGTVTPA